Protein AF-A0A924EQ35-F1 (afdb_monomer_lite)

Radius of gyration: 24.29 Å; chains: 1; bounding box: 58×62×47 Å

pLDDT: mean 80.88, std 15.8, range [36.28, 95.81]

Secondary structure (DSSP, 8-state):
------------------HHHHHHSPPSS--HHHHHHHHHHHHTHHHHTHHHH-TTS-SS-HHHHHHHHHHHHIIIII-TT-SHHHHHHHHHHHHHHHHHHHTT--HHHHHHHHTT-

Sequence (117 aa):
MGGSKQGTFYRKSYRVQPIEYLLDTPPEQQPKEFYNFYKRMCKERQHLFTFRFIVHVPADNNASESAIRNVKVKPKISGLLKVEQTALNFAKIRPIIDTTIKNRLNVLQALGIVAKF

Foldseek 3Di:
DDDDDDDDDPPPDDDDDPVVVVLVDQDPPDDPVVNVVSVVCNVCVVVQVVCVVDVPDDNDCVVVVVLVVVLVVCCVPPVQPVDVVSSVVCVVLVVQQVVCVVVVHDSVVSVVVVVVD

Structure (mmCIF, N/CA/C/O backbone):
data_AF-A0A924EQ35-F1
#
_entry.id   AF-A0A924EQ35-F1
#
loop_
_atom_site.group_PDB
_atom_site.id
_atom_site.type_symbol
_atom_site.label_atom_id
_atom_site.label_alt_id
_atom_site.label_comp_id
_atom_site.label_asym_id
_atom_site.label_entity_id
_atom_site.label_seq_id
_atom_site.pdbx_PDB_ins_code
_atom_site.Cartn_x
_atom_site.Cartn_y
_atom_site.Cartn_z
_atom_site.occupancy
_atom_site.B_iso_or_equiv
_atom_site.auth_seq_id
_atom_site.auth_comp_id
_atom_site.auth_asym_id
_atom_site.auth_atom_id
_atom_site.pdbx_PDB_model_num
ATOM 1 N N . MET A 1 1 ? 28.435 50.109 -27.879 1.00 41.81 1 MET A N 1
ATOM 2 C CA . MET A 1 1 ? 28.738 49.179 -26.768 1.00 41.81 1 MET A CA 1
ATOM 3 C C . MET A 1 1 ? 27.456 48.461 -26.390 1.00 41.81 1 MET A C 1
ATOM 5 O O . MET A 1 1 ? 26.547 49.101 -25.892 1.00 41.81 1 MET A O 1
ATOM 9 N N . GLY A 1 2 ? 27.342 47.172 -26.698 1.00 39.16 2 GLY A N 1
ATOM 10 C CA . GLY A 1 2 ? 26.120 46.410 -26.437 1.00 39.16 2 GLY A CA 1
ATOM 11 C C . GLY A 1 2 ? 26.304 44.952 -26.829 1.00 39.16 2 GLY A C 1
ATOM 12 O O . GLY A 1 2 ? 25.711 44.496 -27.797 1.00 39.16 2 GLY A O 1
ATOM 13 N N . GLY A 1 3 ? 27.204 44.254 -26.133 1.00 36.28 3 GLY A N 1
ATOM 14 C CA . GLY A 1 3 ? 27.381 42.813 -26.292 1.00 36.28 3 GLY A CA 1
ATOM 15 C C . GLY A 1 3 ? 26.233 42.074 -25.613 1.00 36.28 3 GLY A C 1
ATOM 16 O O . GLY A 1 3 ? 26.107 42.112 -24.388 1.00 36.28 3 GLY A O 1
ATOM 17 N N . SER A 1 4 ? 25.387 41.425 -26.407 1.00 37.41 4 SER A N 1
ATOM 18 C CA . SER A 1 4 ? 24.344 40.517 -25.9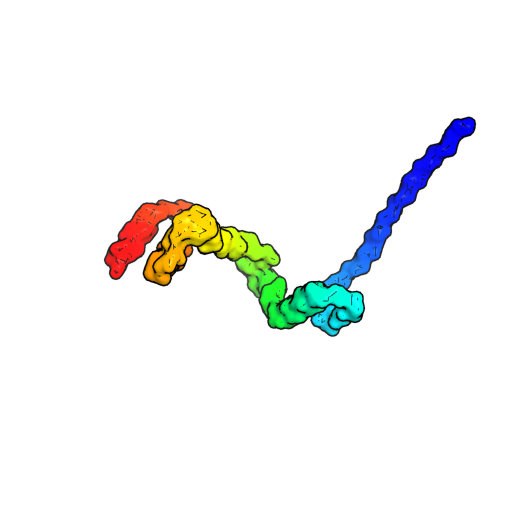45 1.00 37.41 4 SER A CA 1
ATOM 19 C C . SER A 1 4 ? 24.981 39.273 -25.315 1.00 37.41 4 SER A C 1
ATOM 21 O O . SER A 1 4 ? 25.779 38.565 -25.928 1.00 37.41 4 SER A O 1
ATOM 23 N N . LYS A 1 5 ? 24.645 39.013 -24.048 1.00 46.97 5 LYS A N 1
ATOM 24 C CA . LYS A 1 5 ? 25.064 37.807 -23.328 1.00 46.97 5 LYS A CA 1
ATOM 25 C C . LYS A 1 5 ? 24.270 36.615 -23.867 1.00 46.97 5 LYS A C 1
ATOM 27 O O . LYS A 1 5 ? 23.081 36.497 -23.591 1.00 46.97 5 LYS A O 1
ATOM 32 N N . GLN A 1 6 ? 24.931 35.738 -24.617 1.00 40.03 6 GLN A N 1
ATOM 33 C CA . GLN A 1 6 ? 24.390 34.432 -24.989 1.00 40.03 6 GLN A CA 1
ATOM 34 C C . GLN A 1 6 ? 24.261 33.578 -23.720 1.00 40.03 6 GLN A C 1
ATOM 36 O O . GLN A 1 6 ? 25.259 33.245 -23.082 1.00 40.03 6 GLN A O 1
ATOM 41 N N . GLY A 1 7 ? 23.025 33.266 -23.328 1.00 40.91 7 GLY A N 1
ATOM 42 C CA . GLY A 1 7 ? 22.731 32.390 -22.197 1.00 40.91 7 GLY A CA 1
ATOM 43 C C . GLY A 1 7 ? 23.155 30.954 -22.501 1.00 40.91 7 GLY A C 1
ATOM 44 O O . GLY A 1 7 ? 22.624 30.314 -23.406 1.00 40.91 7 GLY A O 1
ATOM 45 N N . THR A 1 8 ? 24.120 30.440 -21.747 1.00 38.41 8 THR A N 1
ATOM 46 C CA . THR A 1 8 ? 24.565 29.047 -21.819 1.00 38.41 8 THR A CA 1
ATOM 47 C C . THR A 1 8 ? 23.488 28.136 -21.226 1.00 38.41 8 THR A C 1
ATOM 49 O O . THR A 1 8 ? 23.267 28.110 -20.016 1.00 38.41 8 THR A O 1
ATOM 52 N N . PHE A 1 9 ? 22.812 27.361 -22.075 1.00 44.25 9 PHE A N 1
ATOM 53 C CA . PHE A 1 9 ? 21.934 26.276 -21.641 1.00 44.25 9 PHE A CA 1
ATOM 54 C C . PHE A 1 9 ? 22.786 25.099 -21.145 1.00 44.25 9 PHE A C 1
ATOM 56 O O . PHE A 1 9 ? 23.244 24.268 -21.928 1.00 44.25 9 PHE A O 1
ATOM 63 N N . TYR A 1 10 ? 22.998 25.005 -19.833 1.00 41.22 10 TYR A N 1
ATOM 64 C CA . TYR A 1 10 ? 23.569 23.810 -19.210 1.00 41.22 10 TYR A CA 1
ATOM 65 C C . TYR A 1 10 ? 22.536 22.675 -19.233 1.00 41.22 10 TYR A C 1
ATOM 67 O O . TYR A 1 10 ? 21.741 22.508 -18.307 1.00 41.22 10 TYR A O 1
ATOM 75 N N . ARG A 1 11 ? 22.538 21.861 -20.293 1.00 47.75 11 ARG A N 1
ATOM 76 C CA . ARG A 1 11 ? 21.803 20.592 -20.314 1.00 47.75 11 ARG A CA 1
ATOM 77 C C . ARG A 1 11 ? 22.567 19.596 -19.438 1.00 47.75 11 ARG A C 1
ATOM 79 O O . ARG A 1 11 ? 23.529 18.986 -19.896 1.00 47.75 11 ARG A O 1
ATOM 86 N N . LYS A 1 12 ? 22.169 19.434 -18.169 1.00 42.56 12 LYS A N 1
ATOM 87 C CA . LYS A 1 12 ? 22.639 18.306 -17.346 1.00 42.56 12 LYS A CA 1
ATOM 88 C C . LYS A 1 12 ? 22.299 17.010 -18.091 1.00 42.56 12 LYS A C 1
ATOM 90 O O . LYS A 1 12 ? 21.130 16.681 -18.271 1.00 42.56 12 LYS A O 1
ATOM 95 N N . SER A 1 13 ? 23.324 16.317 -18.578 1.00 46.66 13 SER A N 1
ATOM 96 C CA . SER A 1 13 ? 23.188 15.009 -19.213 1.00 46.66 13 SER A CA 1
ATOM 97 C C . SER A 1 13 ? 23.083 13.965 -18.106 1.00 46.66 13 SER A C 1
ATOM 99 O O . SER A 1 13 ? 24.077 13.624 -17.467 1.00 46.66 13 SER A O 1
ATOM 101 N N . TYR A 1 14 ? 21.867 13.518 -17.802 1.00 61.06 14 TYR A N 1
ATOM 102 C CA . TYR A 1 14 ? 21.657 12.447 -16.835 1.00 61.06 14 TYR A CA 1
ATOM 103 C C . TYR A 1 14 ? 21.856 11.108 -17.542 1.00 61.06 14 TYR A C 1
ATOM 105 O O . TYR A 1 14 ? 21.117 10.770 -18.467 1.00 61.06 14 TYR A O 1
ATOM 113 N N . ARG A 1 15 ? 22.854 10.335 -17.105 1.00 61.69 15 ARG A N 1
ATOM 114 C CA . ARG A 1 15 ? 23.005 8.938 -17.519 1.00 61.69 15 ARG A CA 1
ATOM 115 C C . ARG A 1 15 ? 21.881 8.137 -16.863 1.00 61.69 15 ARG A C 1
ATOM 117 O O . ARG A 1 15 ? 21.921 7.894 -15.660 1.00 61.69 15 ARG A O 1
ATOM 124 N N . VAL A 1 16 ? 20.863 7.775 -17.639 1.00 66.19 16 VAL A N 1
ATOM 125 C CA . VAL A 1 16 ? 19.772 6.916 -17.166 1.00 66.19 16 VAL A CA 1
ATOM 126 C C . VAL A 1 16 ? 20.307 5.489 -17.100 1.00 66.19 16 VAL A C 1
ATOM 128 O O . VAL A 1 16 ? 20.636 4.904 -18.129 1.00 66.19 16 VAL A O 1
ATOM 131 N N . GLN A 1 17 ? 20.447 4.957 -15.888 1.00 76.75 17 GLN A N 1
ATOM 132 C CA . GLN A 1 17 ? 20.775 3.552 -15.657 1.00 76.75 17 GLN A CA 1
ATOM 133 C C . GLN A 1 17 ? 19.492 2.775 -15.352 1.00 76.75 17 GLN A C 1
ATOM 135 O O . GLN A 1 17 ? 18.609 3.332 -14.690 1.00 76.75 17 GLN A O 1
ATOM 140 N N . PRO A 1 18 ? 19.380 1.502 -15.773 1.00 82.88 18 PRO A N 1
ATOM 141 C CA . PRO A 1 18 ? 18.311 0.631 -15.312 1.00 82.88 18 PRO A CA 1
ATOM 142 C C . PRO A 1 18 ? 18.328 0.550 -13.789 1.00 82.88 18 PRO A C 1
ATOM 144 O O . PRO A 1 18 ? 19.381 0.414 -13.163 1.00 82.88 18 PRO A O 1
ATOM 147 N N . ILE A 1 19 ? 17.153 0.638 -13.186 1.00 83.19 19 ILE A N 1
ATOM 148 C CA . ILE A 1 19 ? 17.013 0.598 -11.735 1.00 83.19 19 ILE A CA 1
ATOM 149 C C . ILE A 1 19 ? 17.498 -0.739 -11.166 1.00 83.19 19 ILE A C 1
ATOM 151 O O . ILE A 1 19 ? 18.080 -0.755 -10.093 1.00 83.19 19 ILE A O 1
ATOM 155 N N . GLU A 1 20 ? 17.371 -1.840 -11.906 1.00 85.25 20 GLU A N 1
ATOM 156 C CA . GLU A 1 20 ? 17.894 -3.151 -11.521 1.00 85.25 20 GLU A CA 1
ATOM 157 C C . GLU A 1 20 ? 19.415 -3.117 -11.325 1.00 85.25 20 GLU A C 1
ATOM 159 O O . GLU A 1 20 ? 19.903 -3.579 -10.299 1.00 85.25 20 GLU A O 1
ATOM 164 N N . TYR A 1 21 ? 20.143 -2.472 -12.242 1.00 88.25 21 TYR A N 1
ATOM 165 C CA . TYR A 1 21 ? 21.590 -2.277 -12.129 1.00 88.25 21 TYR A CA 1
ATOM 166 C C . TYR A 1 21 ? 21.960 -1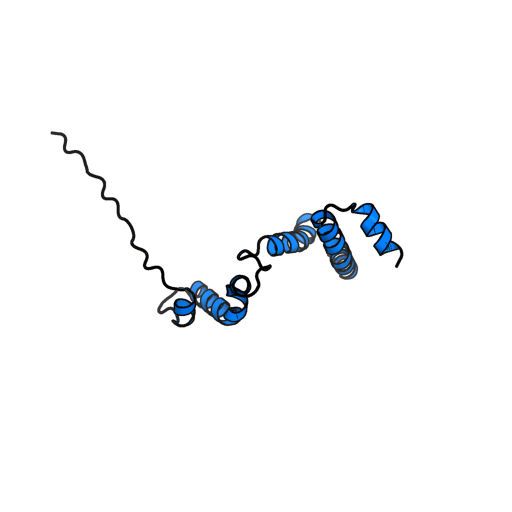.423 -10.905 1.00 88.25 21 TYR A C 1
ATOM 168 O O . TYR A 1 21 ? 22.933 -1.709 -10.205 1.00 88.25 21 TYR A O 1
ATOM 176 N N . LEU A 1 22 ? 21.160 -0.394 -10.610 1.00 87.31 22 LEU A N 1
ATOM 177 C CA . LEU A 1 22 ? 21.345 0.450 -9.426 1.00 87.31 22 LEU A CA 1
ATOM 178 C C . LEU A 1 22 ? 21.039 -0.291 -8.116 1.00 87.31 22 LEU A C 1
ATOM 180 O O . LEU A 1 22 ? 21.626 0.036 -7.093 1.00 87.31 22 LEU A O 1
ATOM 184 N N . LEU A 1 23 ? 20.137 -1.276 -8.127 1.00 89.12 23 LEU A N 1
ATOM 185 C CA . LEU A 1 23 ? 19.846 -2.110 -6.955 1.00 89.12 23 LEU A CA 1
ATOM 186 C C . LEU A 1 23 ? 20.931 -3.160 -6.696 1.00 89.12 23 LEU A C 1
ATOM 188 O O . LEU A 1 23 ? 21.087 -3.590 -5.555 1.00 89.12 23 LEU A O 1
ATOM 192 N N . ASP A 1 24 ? 21.671 -3.555 -7.732 1.00 90.31 24 ASP A N 1
ATOM 193 C CA . ASP A 1 24 ? 22.824 -4.456 -7.625 1.00 90.31 24 ASP A CA 1
ATOM 194 C C . ASP A 1 24 ? 24.123 -3.717 -7.263 1.00 90.31 24 ASP A C 1
ATOM 196 O O . ASP A 1 24 ? 25.100 -4.339 -6.847 1.00 90.31 24 ASP A O 1
ATOM 200 N N . THR A 1 25 ? 24.131 -2.385 -7.376 1.00 89.69 25 THR A N 1
ATOM 201 C CA . THR A 1 25 ? 25.295 -1.544 -7.081 1.00 89.69 25 THR A CA 1
ATOM 202 C C . THR A 1 25 ? 25.051 -0.741 -5.799 1.00 89.69 25 THR A C 1
ATOM 204 O O . THR A 1 25 ? 24.337 0.265 -5.836 1.00 89.69 25 THR A O 1
ATOM 207 N N . PRO A 1 26 ? 25.628 -1.132 -4.648 1.00 87.44 26 PRO A N 1
ATOM 208 C CA . PRO A 1 26 ? 25.434 -0.391 -3.412 1.00 87.44 26 PRO A CA 1
ATOM 209 C C . PRO A 1 26 ? 25.995 1.032 -3.539 1.00 87.44 26 PRO A C 1
ATOM 211 O O . PRO A 1 26 ? 27.109 1.215 -4.029 1.00 87.44 26 PRO A O 1
ATOM 214 N N . PRO A 1 27 ? 25.255 2.057 -3.090 1.00 86.56 27 PRO A N 1
ATOM 215 C CA . PRO A 1 27 ? 25.697 3.430 -3.241 1.00 86.56 27 PRO A CA 1
ATOM 216 C C . PRO A 1 27 ? 26.835 3.748 -2.265 1.00 86.56 27 PRO A C 1
ATOM 218 O O . PRO A 1 27 ? 26.670 3.652 -1.046 1.00 86.56 27 PRO A O 1
ATOM 221 N N . GLU A 1 28 ? 27.977 4.169 -2.801 1.00 82.94 28 GLU A N 1
ATOM 222 C CA . GLU A 1 28 ? 29.119 4.628 -2.012 1.00 82.94 28 GLU A CA 1
ATOM 223 C C . GLU A 1 28 ? 28.884 6.060 -1.502 1.00 82.94 28 GLU A C 1
ATOM 225 O O . GLU A 1 28 ? 28.414 6.930 -2.236 1.00 82.94 28 GLU A O 1
ATOM 230 N N . GLN A 1 29 ? 29.206 6.302 -0.226 1.00 74.50 29 GLN A N 1
ATOM 231 C CA . GLN A 1 29 ? 29.246 7.637 0.394 1.00 74.50 29 GLN A CA 1
ATOM 232 C C . GLN A 1 29 ? 27.952 8.466 0.252 1.00 74.50 29 GLN A C 1
ATOM 234 O O . GLN A 1 29 ? 27.974 9.629 -0.146 1.00 74.50 29 GLN A O 1
ATOM 239 N N . GLN A 1 30 ? 26.807 7.881 0.612 1.00 83.00 30 GLN A N 1
ATOM 240 C CA . GLN A 1 30 ? 25.522 8.588 0.631 1.00 83.00 30 GLN A CA 1
ATOM 241 C C . GLN A 1 30 ? 25.035 8.896 2.053 1.00 83.00 30 GLN A C 1
ATOM 243 O O . GLN A 1 30 ? 25.398 8.189 3.001 1.00 83.00 30 GLN A O 1
ATOM 248 N N . PRO A 1 31 ? 24.159 9.906 2.225 1.00 90.69 31 PRO A N 1
ATOM 249 C CA . PRO A 1 31 ? 23.482 10.143 3.492 1.00 90.69 31 PRO A CA 1
ATOM 250 C C . PRO A 1 31 ? 22.796 8.872 4.008 1.00 90.69 31 PRO A C 1
ATOM 252 O O . PRO A 1 31 ? 22.229 8.089 3.241 1.00 90.69 31 PRO A O 1
ATOM 255 N N . LYS A 1 32 ? 22.788 8.683 5.331 1.00 90.62 32 LYS A N 1
ATOM 256 C CA . LYS A 1 32 ? 22.196 7.504 5.992 1.00 90.62 32 LYS A CA 1
ATOM 257 C C . LYS A 1 32 ? 20.753 7.231 5.549 1.00 90.62 32 LYS A C 1
ATOM 259 O O . LYS A 1 32 ? 20.359 6.075 5.407 1.00 90.62 32 LYS A O 1
ATOM 264 N N . GLU A 1 33 ? 19.970 8.283 5.329 1.00 91.19 33 GLU A N 1
ATOM 265 C CA . GLU A 1 33 ? 18.583 8.204 4.855 1.00 91.19 33 GLU A CA 1
ATOM 266 C C . GLU A 1 33 ? 18.487 7.558 3.472 1.00 91.19 33 GLU A C 1
ATOM 268 O O . GLU A 1 33 ? 17.690 6.639 3.277 1.00 91.19 33 GLU A O 1
ATOM 273 N N . PHE A 1 34 ? 19.358 7.967 2.547 1.00 91.19 34 PHE A N 1
ATOM 274 C CA . PHE A 1 34 ? 19.439 7.390 1.210 1.00 91.19 34 PHE A CA 1
ATOM 275 C C . PHE A 1 34 ? 19.858 5.921 1.267 1.00 91.19 34 PHE A C 1
ATOM 277 O O . PHE A 1 34 ? 19.241 5.071 0.632 1.00 91.19 34 PHE A O 1
ATOM 284 N N . TYR A 1 35 ? 20.850 5.586 2.095 1.00 91.50 35 TYR A N 1
ATOM 285 C CA . TYR A 1 35 ? 21.284 4.199 2.259 1.00 91.50 35 TYR A CA 1
ATOM 286 C C . TYR A 1 35 ? 20.193 3.306 2.883 1.00 91.50 35 TYR A C 1
ATOM 288 O O . TYR A 1 35 ? 20.035 2.141 2.517 1.00 91.50 35 TYR A O 1
ATOM 296 N N . ASN A 1 36 ? 19.390 3.846 3.804 1.00 92.69 36 ASN A N 1
ATOM 297 C CA . ASN A 1 36 ? 18.228 3.147 4.355 1.00 92.69 36 ASN A CA 1
ATOM 298 C C . ASN A 1 36 ? 17.128 2.942 3.309 1.00 92.69 36 ASN A C 1
ATOM 300 O O . ASN A 1 36 ? 16.510 1.878 3.279 1.00 92.69 36 ASN A O 1
ATOM 304 N N . PHE A 1 37 ? 16.892 3.941 2.459 1.00 91.44 37 PHE A N 1
ATOM 305 C CA . PHE A 1 37 ? 15.973 3.823 1.334 1.00 91.44 37 PHE A CA 1
ATOM 306 C C . PHE A 1 37 ? 16.442 2.748 0.343 1.00 91.44 37 PHE A C 1
ATOM 308 O O . PHE A 1 37 ? 15.671 1.840 0.043 1.00 91.44 37 PHE A O 1
ATOM 315 N N . TYR A 1 38 ? 17.717 2.767 -0.058 1.00 93.12 38 TYR A N 1
ATOM 316 C CA . TYR A 1 38 ? 18.336 1.725 -0.884 1.00 93.12 38 TYR A CA 1
ATOM 317 C C . TYR A 1 38 ? 18.131 0.327 -0.285 1.00 93.12 38 TYR A C 1
ATOM 319 O O . TYR A 1 38 ? 17.594 -0.557 -0.946 1.00 93.12 38 TYR A O 1
ATOM 327 N N . LYS A 1 39 ? 18.449 0.134 1.003 1.00 93.12 39 LYS A N 1
ATOM 328 C CA . LYS A 1 39 ? 18.249 -1.159 1.680 1.00 93.12 39 LYS A CA 1
ATOM 329 C C . LYS A 1 39 ? 16.798 -1.639 1.632 1.00 93.12 39 LYS A C 1
ATOM 331 O O . LYS A 1 39 ? 16.556 -2.830 1.457 1.00 93.12 39 LYS A O 1
ATOM 336 N N . ARG A 1 40 ? 15.829 -0.730 1.779 1.00 93.38 40 ARG A N 1
ATOM 337 C CA . ARG A 1 40 ? 14.402 -1.062 1.641 1.00 93.38 40 ARG A CA 1
ATOM 338 C C . ARG A 1 40 ? 14.046 -1.436 0.205 1.00 93.38 40 ARG A C 1
ATOM 340 O O . ARG A 1 40 ? 13.352 -2.424 0.017 1.00 93.38 40 ARG A O 1
ATOM 347 N N . MET A 1 41 ? 14.555 -0.711 -0.787 1.00 92.75 41 MET A N 1
ATOM 348 C CA . MET A 1 41 ? 14.353 -1.044 -2.199 1.00 92.75 41 MET A CA 1
ATOM 349 C C . MET A 1 41 ? 14.907 -2.433 -2.540 1.00 92.75 41 MET A C 1
ATOM 351 O O . MET A 1 41 ? 14.224 -3.215 -3.192 1.00 92.75 41 MET A O 1
ATOM 355 N N . CYS A 1 42 ? 16.098 -2.783 -2.044 1.00 92.94 42 CYS A N 1
ATOM 356 C CA . CYS A 1 42 ? 16.663 -4.119 -2.243 1.00 92.94 42 CYS A CA 1
ATOM 357 C C . CYS A 1 42 ? 15.845 -5.203 -1.527 1.00 92.94 42 CYS A C 1
ATOM 359 O O . CYS A 1 42 ? 15.621 -6.269 -2.094 1.00 92.94 42 CYS A O 1
ATOM 361 N N . LYS A 1 43 ? 15.355 -4.930 -0.310 1.00 93.50 43 LYS A N 1
ATOM 362 C CA . LYS A 1 43 ? 14.477 -5.851 0.428 1.00 93.50 43 LYS A CA 1
ATOM 363 C C . LYS A 1 43 ? 13.166 -6.117 -0.321 1.00 93.50 43 LYS A C 1
ATOM 365 O O . LYS A 1 43 ? 12.738 -7.260 -0.421 1.00 93.50 43 LYS A O 1
ATOM 370 N N . GLU A 1 44 ? 12.546 -5.071 -0.855 1.00 91.75 44 GLU A N 1
ATOM 371 C CA . GLU A 1 44 ? 11.252 -5.144 -1.543 1.00 91.75 44 GLU A CA 1
ATOM 372 C C . GLU A 1 44 ? 11.397 -5.376 -3.061 1.00 91.75 44 GLU A C 1
ATOM 374 O O . GLU A 1 44 ? 10.432 -5.212 -3.808 1.00 91.75 44 GLU A O 1
ATOM 379 N N . ARG A 1 45 ? 12.588 -5.775 -3.543 1.00 89.81 45 ARG A N 1
ATOM 380 C CA . ARG A 1 45 ? 12.935 -5.879 -4.976 1.00 89.81 45 ARG A CA 1
ATOM 381 C C . ARG A 1 45 ? 11.921 -6.678 -5.793 1.00 89.81 45 ARG A C 1
ATOM 383 O O . ARG A 1 45 ? 11.586 -6.284 -6.906 1.00 89.81 45 ARG A O 1
ATOM 390 N N . GLN A 1 46 ? 11.408 -7.768 -5.226 1.00 88.06 46 GLN A N 1
ATOM 391 C CA . GLN A 1 46 ? 10.404 -8.633 -5.855 1.00 88.06 46 GLN A CA 1
ATOM 392 C C . GLN A 1 46 ? 9.047 -7.946 -6.090 1.00 88.06 46 GLN A C 1
ATOM 394 O O . GLN A 1 46 ? 8.295 -8.363 -6.964 1.00 88.06 46 GLN A O 1
ATOM 399 N N . HIS A 1 47 ? 8.737 -6.883 -5.344 1.00 87.75 47 HIS A N 1
ATOM 400 C CA . HIS A 1 47 ? 7.467 -6.166 -5.434 1.00 87.75 47 HIS A CA 1
ATOM 401 C C . HIS A 1 47 ? 7.556 -4.889 -6.281 1.00 87.75 47 HIS A C 1
ATOM 403 O O . HIS A 1 47 ? 6.528 -4.434 -6.788 1.00 87.75 47 HIS A O 1
ATOM 409 N N . LEU A 1 48 ? 8.762 -4.344 -6.496 1.00 88.25 48 LEU A N 1
ATOM 410 C CA . LEU A 1 48 ? 8.980 -3.086 -7.227 1.00 88.25 48 LEU A CA 1
ATOM 411 C C . LEU A 1 48 ? 8.451 -3.110 -8.666 1.00 88.25 48 LEU A C 1
ATOM 413 O O . LEU A 1 48 ? 7.919 -2.109 -9.135 1.00 88.25 48 LEU A O 1
ATOM 417 N N . PHE A 1 49 ? 8.576 -4.248 -9.357 1.00 87.31 49 PHE A N 1
ATOM 418 C CA . PHE A 1 49 ? 8.238 -4.375 -10.783 1.00 87.31 49 PHE A CA 1
ATOM 419 C C . PHE A 1 49 ? 7.069 -5.319 -11.045 1.00 87.31 49 PHE A C 1
ATOM 421 O O . PHE A 1 49 ? 6.945 -5.854 -12.142 1.00 87.31 49 PHE A O 1
ATOM 428 N N . THR A 1 50 ? 6.187 -5.524 -10.065 1.00 89.06 50 THR A N 1
ATOM 429 C CA . THR A 1 50 ? 5.036 -6.437 -10.201 1.00 89.06 50 THR A CA 1
ATOM 430 C C . THR A 1 50 ? 4.186 -6.120 -11.443 1.00 89.06 50 THR A C 1
ATOM 432 O O . THR A 1 50 ? 3.774 -7.030 -12.161 1.00 89.06 50 THR A O 1
ATOM 435 N N . PHE A 1 51 ? 4.009 -4.833 -11.759 1.00 88.75 51 PHE A N 1
ATOM 436 C CA . PHE A 1 51 ? 3.292 -4.346 -12.947 1.00 88.75 51 PHE A CA 1
ATOM 437 C C . PHE A 1 51 ? 3.908 -4.789 -14.284 1.00 88.75 51 PHE A C 1
ATOM 439 O O . PHE A 1 51 ? 3.226 -4.817 -15.303 1.00 88.75 51 PHE A O 1
ATOM 446 N N . ARG A 1 52 ? 5.199 -5.148 -14.302 1.00 87.88 52 ARG A N 1
ATOM 447 C CA . ARG A 1 52 ? 5.884 -5.660 -15.497 1.00 87.88 52 ARG A CA 1
ATOM 448 C C . ARG A 1 52 ? 5.492 -7.103 -15.813 1.00 87.88 52 ARG A C 1
ATOM 450 O O . ARG A 1 52 ? 5.582 -7.511 -16.966 1.00 87.88 52 ARG A O 1
ATOM 457 N N . PHE A 1 53 ? 5.084 -7.867 -14.800 1.00 89.88 53 PHE A N 1
ATOM 458 C CA . PHE A 1 53 ? 4.765 -9.291 -14.925 1.00 89.88 53 PHE A CA 1
ATOM 459 C C . PHE A 1 53 ? 3.260 -9.566 -14.893 1.00 89.88 53 PHE A C 1
ATOM 461 O O . PHE A 1 53 ? 2.803 -10.536 -15.491 1.00 89.88 53 PHE A O 1
ATOM 468 N N . ILE A 1 54 ? 2.481 -8.721 -14.211 1.00 90.94 54 ILE A N 1
ATOM 469 C CA . ILE A 1 54 ? 1.034 -8.878 -14.058 1.00 90.94 54 ILE A CA 1
ATOM 470 C C . ILE A 1 54 ? 0.328 -7.695 -14.721 1.00 90.94 54 ILE A C 1
ATOM 472 O O . ILE A 1 54 ? 0.332 -6.589 -14.189 1.00 90.94 54 ILE A O 1
ATOM 476 N N . VAL A 1 55 ? -0.338 -7.953 -15.851 1.00 89.88 55 VAL A N 1
ATOM 477 C CA . VAL A 1 55 ? -0.981 -6.934 -16.712 1.00 89.88 55 VAL A CA 1
ATOM 478 C C . VAL A 1 55 ? -1.975 -6.038 -15.961 1.00 89.88 55 VAL A C 1
ATOM 480 O O . VAL A 1 55 ? -2.121 -4.864 -16.282 1.00 89.88 55 VAL A O 1
ATOM 483 N N . HIS A 1 56 ? -2.662 -6.574 -14.952 1.00 88.12 56 HIS A N 1
ATOM 484 C CA . HIS A 1 56 ? -3.686 -5.840 -14.202 1.00 88.12 56 HIS A CA 1
ATOM 485 C C . HIS A 1 56 ? -3.143 -5.041 -13.010 1.00 88.12 56 HIS A C 1
ATOM 487 O O . HIS A 1 56 ? -3.919 -4.368 -12.331 1.00 88.12 56 HIS A O 1
ATOM 493 N N . VAL A 1 57 ? -1.840 -5.113 -12.729 1.00 87.69 57 VAL A N 1
ATOM 494 C CA . VAL A 1 57 ? -1.217 -4.340 -11.651 1.00 87.69 57 VAL A CA 1
ATOM 495 C C . VAL A 1 57 ? -0.702 -3.021 -12.237 1.00 87.69 57 VAL A C 1
ATOM 497 O O . VAL A 1 57 ? 0.158 -3.058 -13.114 1.00 87.69 57 VAL A O 1
ATOM 500 N N . PRO A 1 58 ? -1.205 -1.854 -11.792 1.00 88.50 58 PRO A N 1
ATOM 501 C CA . PRO A 1 58 ? -0.696 -0.567 -12.252 1.00 88.50 58 PRO A CA 1
ATOM 502 C C . PRO A 1 58 ? 0.733 -0.324 -11.750 1.00 88.50 58 PRO A C 1
ATOM 504 O O . PRO A 1 58 ? 1.146 -0.854 -10.718 1.00 88.50 58 PRO A O 1
ATOM 507 N N . ALA A 1 59 ? 1.486 0.505 -12.476 1.00 86.56 59 ALA A N 1
ATOM 508 C CA . ALA A 1 59 ? 2.839 0.898 -12.075 1.00 86.56 59 ALA A CA 1
ATOM 509 C C . ALA A 1 59 ? 2.853 1.833 -10.851 1.00 86.56 59 ALA A C 1
ATOM 511 O O . ALA A 1 59 ? 3.864 1.927 -10.158 1.00 86.56 59 ALA A O 1
ATOM 512 N N . ASP A 1 60 ? 1.740 2.518 -10.583 1.00 86.00 60 ASP A N 1
ATOM 513 C CA . ASP A 1 60 ? 1.551 3.368 -9.413 1.00 86.00 60 ASP A CA 1
ATOM 514 C C . ASP A 1 60 ? 0.723 2.681 -8.316 1.00 86.00 60 ASP A C 1
ATOM 516 O O . ASP A 1 60 ? -0.035 1.741 -8.548 1.00 86.00 60 ASP A O 1
ATOM 520 N N . ASN A 1 61 ? 0.851 3.182 -7.090 1.00 87.00 61 ASN A N 1
ATOM 521 C CA . ASN A 1 61 ? 0.141 2.690 -5.911 1.00 87.00 61 ASN A CA 1
ATOM 522 C C . ASN A 1 61 ? -1.018 3.618 -5.483 1.00 87.00 61 ASN A C 1
ATOM 524 O O . ASN A 1 61 ? -1.510 3.488 -4.356 1.00 87.00 61 ASN A O 1
ATOM 528 N N . ASN A 1 62 ? -1.484 4.534 -6.347 1.00 86.62 62 ASN A N 1
ATOM 529 C CA . ASN A 1 62 ? -2.398 5.620 -5.961 1.00 86.62 62 ASN A CA 1
ATOM 530 C C . ASN A 1 62 ? -3.703 5.108 -5.336 1.00 86.62 62 ASN A C 1
ATOM 532 O O . ASN A 1 62 ? -4.235 5.694 -4.385 1.00 86.62 62 ASN A O 1
ATOM 536 N N . ALA A 1 63 ? -4.226 3.994 -5.856 1.00 83.00 63 ALA A N 1
ATOM 537 C CA . ALA A 1 63 ? -5.439 3.366 -5.343 1.00 83.00 63 ALA A CA 1
ATOM 538 C C . ALA A 1 63 ? -5.254 2.851 -3.904 1.00 83.00 63 ALA A C 1
ATOM 540 O O . ALA A 1 63 ? -6.130 3.047 -3.057 1.00 83.00 63 ALA A O 1
ATOM 541 N N . SER A 1 64 ? -4.105 2.233 -3.621 1.00 83.31 64 SER A N 1
ATOM 542 C CA . SER A 1 64 ? -3.757 1.706 -2.298 1.00 83.31 64 SER A CA 1
ATOM 543 C C . SER A 1 64 ? -3.530 2.833 -1.290 1.00 83.31 64 SER A C 1
ATOM 545 O O . SER A 1 64 ? -4.070 2.787 -0.183 1.00 83.31 64 SER A O 1
ATOM 547 N N . GLU A 1 65 ? -2.806 3.888 -1.677 1.00 85.62 65 GLU A N 1
ATOM 548 C CA . GLU A 1 65 ? -2.581 5.057 -0.816 1.00 85.62 65 GLU A CA 1
ATOM 549 C C . GLU A 1 65 ? -3.892 5.767 -0.463 1.00 85.62 65 GLU A C 1
ATOM 551 O O . GLU A 1 65 ? -4.140 6.099 0.702 1.00 85.62 65 GLU A O 1
ATOM 556 N N . SER A 1 66 ? -4.773 5.936 -1.453 1.00 83.31 66 SER A N 1
ATOM 557 C CA . SER A 1 66 ? -6.096 6.539 -1.264 1.00 83.31 66 SER A CA 1
ATOM 558 C C . SER A 1 66 ? -6.970 5.727 -0.304 1.00 83.31 66 SER A C 1
ATOM 560 O O . SER A 1 66 ? -7.652 6.303 0.548 1.00 83.31 66 SER A O 1
ATOM 562 N N . ALA A 1 67 ? -6.922 4.393 -0.384 1.00 82.75 67 ALA A N 1
ATOM 563 C CA . ALA A 1 67 ? -7.659 3.514 0.521 1.00 82.75 67 ALA A CA 1
ATOM 564 C C . ALA A 1 67 ? -7.136 3.613 1.968 1.00 82.75 67 ALA A C 1
ATOM 566 O O . ALA A 1 67 ? -7.915 3.817 2.903 1.00 82.75 67 ALA A O 1
ATOM 567 N N . ILE A 1 68 ? -5.812 3.561 2.159 1.00 84.00 68 ILE A N 1
ATOM 568 C CA . ILE A 1 68 ? -5.169 3.644 3.483 1.00 84.00 68 ILE A CA 1
ATOM 569 C C . ILE A 1 68 ? -5.365 5.028 4.120 1.00 84.00 68 ILE A C 1
ATOM 571 O O . ILE A 1 68 ? -5.515 5.147 5.342 1.00 84.00 68 ILE A O 1
ATOM 575 N N . ARG A 1 69 ? -5.439 6.094 3.314 1.00 82.62 69 ARG A N 1
ATOM 576 C CA . ARG A 1 69 ? -5.707 7.451 3.806 1.00 82.62 69 ARG A CA 1
ATOM 577 C C . ARG A 1 69 ? -7.015 7.528 4.591 1.00 82.62 69 ARG A C 1
ATOM 579 O O . ARG A 1 69 ? -7.040 8.180 5.633 1.00 82.62 69 ARG A O 1
ATOM 586 N N . ASN A 1 70 ? -8.074 6.846 4.153 1.00 78.31 70 ASN A N 1
ATOM 587 C CA . ASN A 1 70 ? -9.354 6.845 4.870 1.00 78.31 70 ASN A CA 1
ATOM 588 C C . ASN A 1 70 ? -9.231 6.233 6.268 1.00 78.31 70 ASN A C 1
ATOM 590 O O . ASN A 1 70 ? -9.803 6.767 7.217 1.00 78.31 70 ASN A O 1
ATOM 594 N N . VAL A 1 71 ? -8.432 5.174 6.412 1.00 81.56 71 VAL A N 1
ATOM 595 C CA . VAL A 1 71 ? -8.145 4.554 7.712 1.00 81.56 71 VAL A CA 1
ATOM 596 C C . VAL A 1 71 ? -7.377 5.519 8.616 1.00 81.56 71 VAL A C 1
ATOM 598 O O . VAL A 1 71 ? -7.695 5.625 9.793 1.00 81.56 71 VAL A O 1
ATOM 601 N N . LYS A 1 72 ? -6.412 6.274 8.077 1.00 79.00 72 LYS A N 1
ATOM 602 C CA . LYS A 1 72 ? -5.580 7.219 8.848 1.00 79.00 72 LYS A CA 1
ATOM 603 C C . LYS A 1 72 ? -6.298 8.522 9.220 1.00 79.00 72 LYS A C 1
ATOM 605 O O . LYS A 1 72 ? -6.070 9.074 10.296 1.00 79.00 72 LYS A O 1
ATOM 610 N N . VAL A 1 73 ? -7.157 9.041 8.343 1.00 76.19 73 VAL A N 1
ATOM 611 C CA . VAL A 1 73 ? -7.866 10.318 8.549 1.00 76.19 73 VAL A CA 1
ATOM 612 C C . VAL A 1 73 ? -8.942 10.201 9.632 1.00 76.19 73 VAL A C 1
ATOM 614 O O . VAL A 1 73 ? -9.127 11.136 10.409 1.00 76.19 73 VAL A O 1
ATOM 617 N N . LYS A 1 74 ? -9.624 9.054 9.742 1.00 74.25 74 LYS A N 1
ATOM 618 C CA . LYS A 1 74 ? -10.691 8.836 10.734 1.00 74.25 74 LYS A CA 1
ATOM 619 C C . LYS A 1 74 ? -10.239 8.982 12.199 1.00 74.25 74 LYS A C 1
ATOM 621 O O . LYS A 1 74 ? -10.897 9.735 12.921 1.00 74.25 74 LYS A O 1
ATOM 626 N N . PRO A 1 75 ? -9.132 8.376 12.663 1.00 71.69 75 PRO A N 1
ATOM 627 C CA . PRO A 1 75 ? -8.619 8.619 14.006 1.00 71.69 75 PRO A CA 1
ATOM 628 C C . PRO A 1 75 ? -8.036 10.030 14.154 1.00 71.69 75 PRO A C 1
ATOM 630 O O . PRO A 1 75 ? -8.259 10.648 15.189 1.00 71.69 75 PRO A O 1
ATOM 633 N N . LYS A 1 76 ? -7.369 10.577 13.123 1.00 73.31 76 LYS A N 1
ATOM 634 C CA . LYS A 1 76 ? -6.726 11.903 13.193 1.00 73.31 76 LYS A CA 1
ATOM 635 C C . LYS A 1 76 ? -7.718 13.063 13.336 1.00 73.31 76 LYS A C 1
ATOM 637 O O . LYS A 1 76 ? -7.425 14.010 14.051 1.00 73.31 76 LYS A O 1
ATOM 642 N N . ILE A 1 77 ? -8.845 13.013 12.623 1.00 65.44 77 ILE A N 1
ATOM 643 C CA . ILE A 1 77 ? -9.812 14.123 12.568 1.00 65.44 77 ILE A CA 1
ATOM 644 C C . ILE A 1 77 ? -11.016 13.880 13.480 1.00 65.44 77 ILE A C 1
ATOM 646 O O . ILE A 1 77 ? -11.456 14.795 14.161 1.00 65.44 77 ILE A O 1
ATOM 650 N N . SER A 1 78 ? -11.555 12.657 13.507 1.00 66.94 78 SER A N 1
ATOM 651 C CA . SER A 1 78 ? -12.820 12.364 14.204 1.00 66.94 78 SER A CA 1
ATOM 652 C C . SER A 1 78 ? -12.668 11.531 15.478 1.00 66.94 78 SER A C 1
ATOM 654 O O . SER A 1 78 ? -13.642 11.340 16.196 1.00 66.94 78 SER A O 1
ATOM 656 N N . GLY A 1 79 ? -11.475 10.993 15.764 1.00 67.62 79 GLY A N 1
ATOM 657 C CA . GLY A 1 79 ? -11.240 10.156 16.946 1.00 67.62 79 GLY A CA 1
ATOM 658 C C . GLY A 1 79 ? -12.104 8.886 17.018 1.00 67.62 79 GLY A C 1
ATOM 659 O O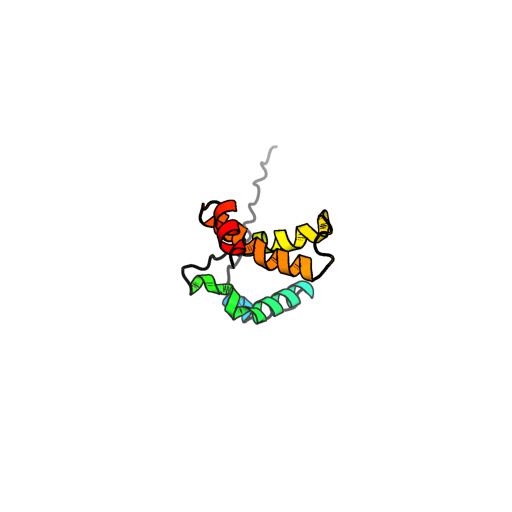 . GLY A 1 79 ? -12.251 8.324 18.097 1.00 67.62 79 GLY A O 1
ATOM 660 N N . LEU A 1 80 ? -12.686 8.437 15.898 1.00 68.50 80 LEU A N 1
ATOM 661 C CA . LEU A 1 80 ? -13.726 7.396 15.867 1.00 68.50 80 LEU A CA 1
ATOM 662 C C . LEU A 1 80 ? -13.210 5.960 16.082 1.00 68.50 80 LEU A C 1
ATOM 664 O O . LEU A 1 80 ? -13.998 5.065 16.362 1.00 68.50 80 LEU A O 1
ATOM 668 N N . LEU A 1 81 ? -11.904 5.722 15.942 1.00 76.69 81 LEU A N 1
ATOM 669 C CA . LEU A 1 81 ? -11.289 4.387 16.018 1.00 76.69 81 LEU A CA 1
ATOM 670 C C . LEU A 1 81 ? -10.529 4.168 17.338 1.00 76.69 81 LEU A C 1
ATOM 672 O O . LEU A 1 81 ? -9.432 3.622 17.338 1.00 76.69 81 LEU A O 1
ATOM 676 N N . LYS A 1 82 ? -11.078 4.651 18.460 1.00 79.12 82 LYS A N 1
ATOM 677 C CA . LYS A 1 82 ? -10.471 4.498 19.801 1.00 79.12 82 LYS A CA 1
ATOM 678 C C . LYS A 1 82 ? -10.684 3.112 20.413 1.00 79.12 82 LYS A C 1
ATOM 680 O O . LYS A 1 82 ? -9.920 2.712 21.280 1.00 79.12 82 LYS A O 1
ATOM 685 N N . VAL A 1 83 ? -11.727 2.411 19.974 1.00 87.44 83 VAL A N 1
ATOM 686 C CA . VAL A 1 83 ? -12.088 1.069 20.441 1.00 87.44 83 VAL A CA 1
ATOM 687 C C . VAL A 1 83 ? -11.825 0.080 19.312 1.00 87.44 83 VAL A C 1
ATOM 689 O O . VAL A 1 83 ? -12.235 0.324 18.173 1.00 87.44 83 VAL A O 1
ATOM 692 N N . GLU A 1 84 ? -11.169 -1.036 19.631 1.00 87.88 84 GLU A N 1
ATOM 693 C CA . GLU A 1 84 ? -10.806 -2.083 18.667 1.00 87.88 84 GLU A CA 1
ATOM 694 C C . GLU A 1 84 ? -12.023 -2.590 17.887 1.00 87.88 84 GLU A C 1
ATOM 696 O O . GLU A 1 84 ? -11.990 -2.644 16.659 1.00 87.88 84 GLU A O 1
ATOM 701 N N . GLN A 1 85 ? -13.140 -2.845 18.572 1.00 88.25 85 GLN A N 1
ATOM 702 C CA . GLN A 1 85 ? -14.381 -3.285 17.934 1.00 88.25 85 GLN A CA 1
ATOM 703 C C . GLN A 1 85 ? -14.856 -2.317 16.839 1.00 88.25 85 GLN A C 1
ATOM 705 O O . GLN A 1 85 ? -15.271 -2.741 15.761 1.00 88.25 85 GLN A O 1
ATOM 710 N N . THR A 1 86 ? -14.763 -1.007 17.075 1.00 83.75 86 THR A N 1
ATOM 711 C CA . THR A 1 86 ? -15.148 0.010 16.088 1.00 83.75 86 THR A CA 1
ATOM 712 C C . THR A 1 86 ? -14.183 0.034 14.904 1.00 83.75 86 THR A C 1
ATOM 714 O O . THR A 1 86 ? -14.616 0.202 13.764 1.00 83.75 86 THR A O 1
ATOM 717 N N . ALA A 1 87 ? -12.886 -0.182 15.144 1.00 86.31 87 ALA A N 1
ATOM 718 C CA . ALA A 1 87 ? -11.887 -0.318 14.085 1.00 86.31 87 ALA A CA 1
ATOM 719 C C . ALA A 1 87 ? -12.121 -1.565 13.225 1.00 86.31 87 ALA A C 1
ATOM 721 O O . ALA A 1 87 ? -12.092 -1.466 11.998 1.00 86.31 87 ALA A O 1
ATOM 722 N N . LEU A 1 88 ? -12.444 -2.700 13.844 1.00 88.31 88 LEU A N 1
ATOM 723 C CA . LEU A 1 88 ? -12.805 -3.930 13.141 1.00 88.31 88 LEU A CA 1
ATOM 724 C C . LEU A 1 88 ? -14.085 -3.749 12.318 1.00 88.31 88 LEU A C 1
ATOM 726 O O . LEU A 1 88 ? -14.116 -4.116 11.144 1.00 88.31 88 LEU A O 1
ATOM 730 N N . ASN A 1 89 ? -15.120 -3.125 12.886 1.00 87.81 89 ASN A N 1
ATOM 731 C CA . ASN A 1 89 ? -16.357 -2.824 12.162 1.00 87.81 89 ASN A CA 1
ATOM 732 C C . ASN A 1 89 ? -16.086 -1.909 10.957 1.00 87.81 89 ASN A C 1
ATOM 734 O O . ASN A 1 89 ? -16.584 -2.161 9.859 1.00 87.81 89 ASN A O 1
ATOM 738 N N . PHE A 1 90 ? -15.242 -0.887 11.126 1.00 86.19 90 PHE A N 1
ATOM 739 C CA . PHE A 1 90 ? -14.825 -0.015 10.031 1.00 86.19 90 PHE A CA 1
ATOM 740 C C . PHE A 1 90 ? -14.059 -0.782 8.944 1.00 86.19 90 PHE A C 1
ATOM 742 O O . PHE A 1 90 ? -14.362 -0.621 7.763 1.00 86.19 90 PHE A O 1
ATOM 749 N N . ALA A 1 91 ? -13.112 -1.642 9.328 1.00 87.25 91 ALA A N 1
ATOM 750 C CA . ALA A 1 91 ? -12.328 -2.461 8.404 1.00 87.25 91 ALA A CA 1
ATOM 751 C C . ALA A 1 91 ? -13.179 -3.482 7.631 1.00 87.25 91 ALA A C 1
ATOM 753 O O . ALA A 1 91 ? -12.830 -3.821 6.506 1.00 87.25 91 ALA A O 1
ATOM 754 N N . LYS A 1 92 ? -14.311 -3.932 8.190 1.00 88.25 92 LYS A N 1
ATOM 755 C CA . LYS A 1 92 ? -15.279 -4.797 7.497 1.00 88.25 92 LYS A CA 1
ATOM 756 C C . LYS A 1 92 ? -16.156 -4.019 6.515 1.00 88.25 92 LYS A C 1
ATOM 758 O O . LYS A 1 92 ? -16.296 -4.412 5.363 1.00 88.25 92 LYS A O 1
ATOM 763 N N . ILE A 1 93 ? -16.740 -2.904 6.957 1.00 89.31 93 ILE A N 1
ATOM 764 C CA . ILE A 1 93 ? -17.757 -2.176 6.181 1.00 89.31 93 ILE A CA 1
ATOM 765 C C . ILE A 1 93 ? -17.123 -1.317 5.080 1.00 89.31 93 ILE A C 1
ATOM 767 O O . ILE A 1 93 ? -17.647 -1.230 3.968 1.00 89.31 93 ILE A O 1
ATOM 771 N N . ARG A 1 94 ? -15.990 -0.663 5.360 1.00 89.31 94 ARG A N 1
ATOM 772 C CA . ARG A 1 94 ? -15.406 0.320 4.440 1.00 89.31 94 ARG A CA 1
ATOM 773 C C . ARG A 1 94 ? -14.989 -0.274 3.084 1.00 89.31 94 ARG A C 1
ATOM 775 O O . ARG A 1 94 ? -15.339 0.345 2.078 1.00 89.31 94 ARG A O 1
ATOM 782 N N . PRO A 1 95 ? -14.316 -1.441 3.009 1.00 88.94 95 PRO A N 1
ATOM 783 C CA . PRO A 1 95 ? -13.964 -2.052 1.729 1.00 88.94 95 PRO A CA 1
ATOM 784 C C . PRO A 1 95 ? -15.189 -2.395 0.883 1.00 88.94 95 PRO A C 1
ATOM 786 O O . PRO A 1 95 ? -15.150 -2.230 -0.331 1.00 88.94 95 PRO A O 1
ATOM 789 N N . ILE A 1 96 ? -16.292 -2.816 1.511 1.00 91.75 96 ILE A N 1
ATOM 790 C CA . ILE A 1 96 ? -17.550 -3.117 0.816 1.00 91.75 96 ILE A CA 1
ATOM 791 C C . ILE A 1 96 ? -18.084 -1.851 0.145 1.00 91.75 96 ILE A C 1
ATOM 793 O O . ILE A 1 96 ? -18.397 -1.869 -1.044 1.00 91.75 96 ILE A O 1
ATOM 797 N N . ILE A 1 97 ? -18.121 -0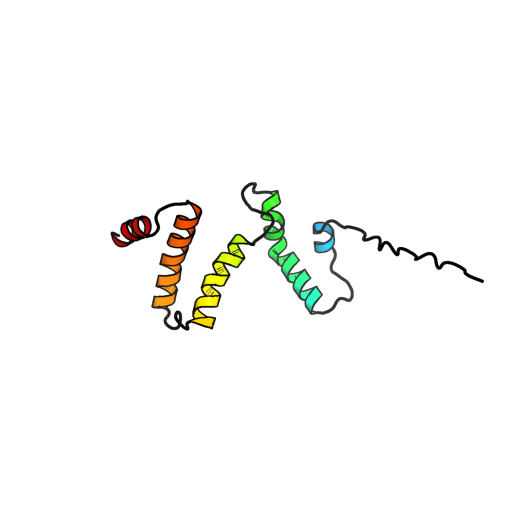.731 0.872 1.00 91.75 97 ILE A N 1
ATOM 798 C CA . ILE A 1 97 ? -18.546 0.567 0.328 1.00 91.75 97 ILE A CA 1
ATOM 799 C C . ILE A 1 97 ? -17.632 0.994 -0.827 1.00 91.75 97 ILE A C 1
ATOM 801 O O . ILE A 1 97 ? -18.127 1.346 -1.897 1.00 91.75 97 ILE A O 1
ATOM 805 N N . ASP A 1 98 ? -16.310 0.925 -0.645 1.00 89.38 98 ASP A N 1
ATOM 806 C C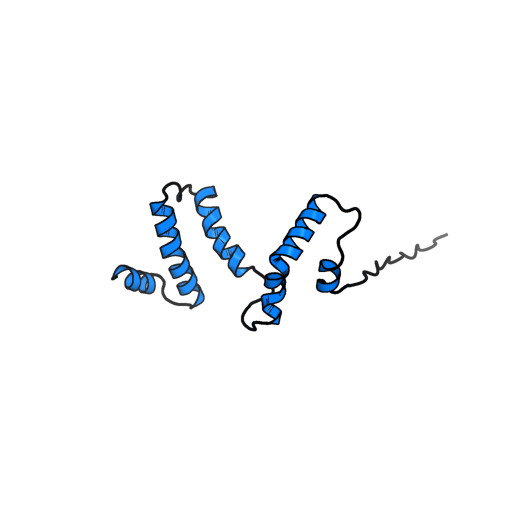A . ASP A 1 98 ? -15.344 1.324 -1.675 1.00 89.38 98 ASP A CA 1
ATOM 807 C C . ASP A 1 98 ? -15.471 0.462 -2.942 1.00 89.38 98 ASP A C 1
ATOM 809 O O . ASP A 1 98 ? -15.478 0.994 -4.052 1.00 89.38 98 ASP A O 1
ATOM 813 N N . THR A 1 99 ? -15.630 -0.855 -2.798 1.00 90.94 99 THR A N 1
ATOM 814 C CA . THR A 1 99 ? -15.858 -1.780 -3.920 1.00 90.94 99 THR A CA 1
ATOM 815 C C . THR A 1 99 ? -17.193 -1.515 -4.610 1.00 90.94 99 THR A C 1
ATOM 817 O O . THR A 1 99 ? -17.265 -1.536 -5.838 1.00 90.94 99 THR A O 1
ATOM 820 N N . THR A 1 100 ? -18.245 -1.206 -3.852 1.00 93.94 100 THR A N 1
ATOM 821 C CA . THR A 1 100 ? -19.570 -0.900 -4.411 1.00 93.94 100 THR A CA 1
ATOM 822 C C . THR A 1 100 ? -19.528 0.382 -5.250 1.00 93.94 100 THR A C 1
ATOM 824 O O . THR A 1 100 ? -20.006 0.395 -6.384 1.00 93.94 100 THR A O 1
ATOM 827 N N . ILE A 1 101 ? -18.869 1.434 -4.747 1.00 92.75 101 ILE A N 1
ATOM 828 C CA . ILE A 1 101 ? -18.679 2.701 -5.471 1.00 92.75 101 ILE A CA 1
ATOM 829 C C . ILE A 1 101 ? -17.832 2.495 -6.735 1.00 92.75 101 ILE A C 1
ATOM 831 O O . ILE A 1 101 ? -18.185 3.016 -7.797 1.00 92.75 101 ILE A O 1
ATOM 835 N N . LYS A 1 102 ? -16.737 1.724 -6.645 1.00 89.19 102 LYS A N 1
ATOM 836 C CA . LYS A 1 102 ? -15.866 1.406 -7.794 1.00 89.19 102 LYS A CA 1
ATOM 837 C C . LYS A 1 102 ? -16.628 0.708 -8.920 1.00 89.19 102 LYS A C 1
ATOM 839 O O . LYS A 1 102 ? -16.423 1.048 -10.079 1.00 89.19 102 LYS A O 1
ATOM 844 N N . ASN A 1 103 ? -17.540 -0.199 -8.574 1.00 92.56 103 ASN A N 1
ATOM 845 C CA . ASN A 1 103 ? -18.371 -0.927 -9.533 1.00 92.56 103 ASN A CA 1
ATOM 846 C C . ASN A 1 103 ? -19.652 -0.180 -9.945 1.00 92.56 103 ASN A C 1
ATOM 848 O O . ASN A 1 103 ? -20.484 -0.750 -10.640 1.00 92.56 103 ASN A O 1
ATOM 852 N N . ARG A 1 104 ? -19.825 1.088 -9.536 1.00 94.88 104 ARG A N 1
ATOM 853 C CA . ARG A 1 104 ? -21.010 1.913 -9.854 1.00 94.88 104 ARG A CA 1
ATOM 854 C C . ARG A 1 104 ? -22.336 1.301 -9.380 1.00 94.88 104 ARG A C 1
ATOM 856 O O . ARG A 1 104 ? -23.379 1.521 -9.986 1.00 94.88 104 ARG A O 1
ATOM 863 N N . LEU A 1 105 ? -22.296 0.556 -8.282 1.00 95.81 105 LEU A N 1
ATOM 864 C CA . LEU A 1 105 ? -23.462 -0.088 -7.686 1.00 95.81 105 LEU A CA 1
ATOM 865 C C . LEU A 1 105 ? -24.075 0.782 -6.576 1.00 95.81 105 LEU A C 1
ATOM 867 O O . LEU A 1 105 ? -23.448 1.711 -6.058 1.00 95.81 105 LEU A O 1
ATOM 871 N N . ASN A 1 106 ? -25.311 0.469 -6.180 1.00 95.75 106 ASN A N 1
ATOM 872 C CA . ASN A 1 106 ? -25.984 1.166 -5.089 1.00 95.75 106 ASN A CA 1
ATOM 873 C C . ASN A 1 106 ? -25.449 0.700 -3.721 1.00 95.75 106 ASN A C 1
ATOM 875 O O . ASN A 1 106 ? -25.590 -0.462 -3.340 1.00 95.75 106 ASN A O 1
ATOM 879 N N . VAL A 1 107 ? -24.873 1.635 -2.962 1.00 95.00 107 VAL A N 1
ATOM 880 C CA . VAL A 1 107 ? -24.257 1.364 -1.651 1.00 95.00 107 VAL A CA 1
ATOM 881 C C . VAL A 1 107 ? -25.262 0.854 -0.621 1.00 95.00 107 VAL A C 1
ATOM 883 O O . VAL A 1 107 ? -24.951 -0.081 0.111 1.00 95.00 107 VAL A O 1
ATOM 886 N N . LEU A 1 108 ? -26.469 1.423 -0.569 1.00 94.12 108 LEU A N 1
ATOM 887 C CA . LEU A 1 108 ? -27.483 1.009 0.405 1.00 94.12 108 LEU A CA 1
ATOM 888 C C . LEU A 1 108 ? -27.982 -0.409 0.124 1.00 94.12 108 LEU A C 1
ATOM 890 O O . LEU A 1 108 ? -28.134 -1.194 1.055 1.00 94.12 108 LEU A O 1
ATOM 894 N N . GLN A 1 109 ? -28.176 -0.759 -1.149 1.00 94.25 109 GLN A N 1
ATOM 895 C CA . GLN A 1 109 ? -28.547 -2.118 -1.545 1.00 94.25 109 GLN A CA 1
ATOM 896 C C . GLN A 1 109 ? -27.446 -3.121 -1.184 1.00 94.25 109 GLN A C 1
ATOM 898 O O . GLN A 1 109 ? -27.740 -4.148 -0.579 1.00 94.25 109 GLN A O 1
ATOM 903 N N . ALA A 1 110 ? -26.181 -2.807 -1.484 1.00 92.69 110 ALA A N 1
ATOM 904 C CA . ALA A 1 110 ? -25.054 -3.678 -1.153 1.00 92.69 110 ALA A CA 1
ATOM 905 C C . ALA A 1 110 ? -24.916 -3.899 0.362 1.00 92.69 110 ALA A C 1
ATOM 907 O O . ALA A 1 110 ? -24.776 -5.033 0.815 1.00 92.69 110 ALA A O 1
ATOM 908 N N . LEU A 1 111 ? -25.026 -2.834 1.161 1.00 93.12 111 LEU A N 1
ATOM 909 C CA . LEU A 1 111 ? -25.019 -2.945 2.622 1.00 93.12 111 LEU A CA 1
ATOM 910 C C . LEU A 1 111 ? -26.229 -3.728 3.145 1.00 93.12 111 LEU A C 1
ATOM 912 O O . LEU A 1 111 ? -26.081 -4.527 4.066 1.00 93.12 111 LEU A O 1
ATOM 916 N N . GLY A 1 112 ? -27.404 -3.551 2.538 1.00 93.31 112 GLY A N 1
ATOM 917 C CA . GLY A 1 112 ? -28.614 -4.298 2.882 1.00 93.31 112 GLY A CA 1
ATOM 918 C C . GLY A 1 112 ? -28.527 -5.797 2.583 1.00 93.31 112 GLY A C 1
ATOM 919 O O . GLY A 1 112 ? -29.208 -6.577 3.240 1.00 93.31 112 GLY A O 1
ATOM 920 N N . ILE A 1 113 ? -27.692 -6.220 1.629 1.00 90.38 113 ILE A N 1
ATOM 921 C CA . ILE A 1 113 ? -27.386 -7.641 1.395 1.00 90.38 113 ILE A CA 1
ATOM 922 C C . ILE A 1 113 ? -26.482 -8.168 2.510 1.00 90.38 113 ILE A C 1
ATOM 924 O O . ILE A 1 113 ? -26.763 -9.213 3.084 1.00 90.38 113 ILE A O 1
ATOM 928 N N . VAL A 1 114 ? -25.427 -7.426 2.847 1.00 87.00 114 VAL A N 1
ATOM 929 C CA . VAL A 1 114 ? -24.440 -7.829 3.862 1.00 87.00 114 VAL A CA 1
ATOM 930 C C . VAL A 1 114 ? -25.054 -7.899 5.260 1.00 87.00 114 VAL A C 1
ATOM 932 O O . VAL A 1 114 ? -24.704 -8.784 6.025 1.00 87.00 114 VAL A O 1
ATOM 935 N N . ALA A 1 115 ? -25.991 -7.007 5.584 1.00 86.69 115 ALA A N 1
ATOM 936 C CA . ALA A 1 115 ? -26.655 -6.966 6.888 1.00 86.69 115 ALA A CA 1
ATOM 937 C C . ALA A 1 115 ? -27.664 -8.107 7.131 1.00 86.69 115 ALA A C 1
ATOM 939 O O . ALA A 1 115 ? -28.189 -8.217 8.235 1.00 86.69 115 ALA A O 1
AT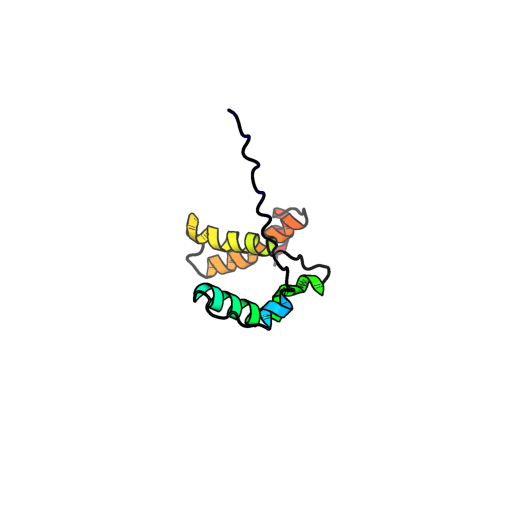OM 940 N N . LYS A 1 116 ? -27.988 -8.909 6.107 1.00 79.75 116 LYS A N 1
ATOM 941 C CA . LYS A 1 116 ? -28.899 -10.063 6.216 1.00 79.75 116 LYS A CA 1
ATOM 942 C C . LYS A 1 116 ? -28.183 -11.376 6.559 1.00 79.75 116 LYS A C 1
ATOM 944 O O . LYS A 1 116 ? -28.866 -12.382 6.735 1.00 79.75 116 LYS A O 1
ATOM 949 N N . PHE A 1 117 ? -26.852 -11.363 6.605 1.00 58.03 117 PHE A N 1
ATOM 950 C CA . PHE A 1 117 ? -26.007 -12.460 7.080 1.00 58.03 117 PHE A CA 1
ATOM 951 C C . PHE A 1 117 ? -25.632 -12.234 8.544 1.00 58.03 117 PHE A C 1
ATOM 953 O O . PHE A 1 117 ? -25.493 -13.248 9.260 1.00 58.03 117 PHE A O 1
#